Protein AF-A0A518V9W1-F1 (afdb_monomer_lite)

pLDDT: mean 77.76, std 17.93, range [34.44, 96.44]

Foldseek 3Di:
DVPDDLVVLVVVVVVVQVVCCVVPVDGDDPVVVVVSVCVSCVVQAPDPPPCQVPPDPDHDYDPVRVVVVVVVPDPPCNQPVQADVVRDGPDDDDDDDDDPVRVVVVVVVVVVVVVVVVVVVVCVVVVQDDCPPDADWGDDPPDPDTDGDDD

Radius of gyration: 35.45 Å; chains: 1; bounding box: 54×34×105 Å

Secondary structure (DSSP, 8-state):
-TT--HHHHHHHHHHHHHHHHHHHSSPPPHHHHHHHHHHHTHHHHH---TTHHHH-SS----HHHHHHHHTTS--HHHHHTTB-TTS-B-S--PPPPPPHHHHHHHHHHHHHHHHHHHHHHHHHHTT-----TT---PPPTT-SS------

Sequence (151 aa):
MIGLTRAERILDIRTRIDNHIADHGDRPSADCLAVWADVILREELTDMNPDKMTNTEYPFMSERQFQRRHSKEAGLVGFSDICGTDRRNHRKPTRRNRTGYELGFVDINAKLRNLDKQRQYNAFKRGTYRYDGGDLRYLDYGGKTYKNAAI

Organism: Brevibacillus laterosporus (NCBI:txid1465)

Structure (mmCIF, N/CA/C/O backbone):
data_AF-A0A518V9W1-F1
#
_entry.id   AF-A0A518V9W1-F1
#
loop_
_atom_site.group_PDB
_atom_site.id
_atom_site.type_symbol
_atom_site.label_atom_id
_atom_site.label_alt_id
_atom_site.label_comp_id
_atom_site.label_asym_id
_atom_site.label_entity_id
_atom_site.label_seq_id
_atom_site.pdbx_PDB_ins_code
_atom_site.Cartn_x
_atom_site.Cartn_y
_atom_site.Cartn_z
_atom_site.occupancy
_atom_site.B_iso_or_equiv
_atom_site.auth_seq_id
_atom_site.auth_comp_id
_atom_site.auth_asym_id
_atom_site.auth_atom_id
_atom_site.pdbx_PDB_model_num
ATOM 1 N N . MET A 1 1 ? -18.578 -4.098 7.460 1.00 62.88 1 MET A N 1
ATOM 2 C CA . MET A 1 1 ? -17.893 -2.843 7.857 1.00 62.88 1 MET A CA 1
ATOM 3 C C . MET A 1 1 ? -17.405 -1.986 6.687 1.00 62.88 1 MET A C 1
ATOM 5 O O . MET A 1 1 ? -17.016 -0.846 6.918 1.00 62.88 1 MET A O 1
ATOM 9 N N . ILE A 1 2 ? -17.419 -2.478 5.442 1.00 57.28 2 ILE A N 1
ATOM 10 C CA . ILE A 1 2 ? -17.101 -1.652 4.269 1.00 57.28 2 ILE A CA 1
ATOM 11 C C . ILE A 1 2 ? -18.287 -0.701 4.051 1.00 57.28 2 ILE A C 1
ATOM 13 O O . ILE A 1 2 ? -19.394 -1.173 3.823 1.00 57.28 2 ILE A O 1
ATOM 17 N N . GLY A 1 3 ? -18.068 0.607 4.213 1.00 76.31 3 GLY A N 1
ATOM 18 C CA . GLY A 1 3 ? -19.105 1.645 4.098 1.00 76.31 3 GLY A CA 1
ATOM 19 C C . GLY A 1 3 ? -19.513 2.330 5.409 1.00 76.31 3 GLY A C 1
ATOM 20 O O . GLY A 1 3 ? -20.181 3.352 5.351 1.00 76.31 3 GLY A O 1
ATOM 21 N N . LEU A 1 4 ? -19.079 1.827 6.571 1.00 86.19 4 LEU A N 1
ATOM 22 C CA . LEU A 1 4 ? -19.313 2.496 7.860 1.00 86.19 4 LEU A CA 1
ATOM 23 C C . LEU A 1 4 ? -18.366 3.683 8.041 1.00 86.19 4 LEU A C 1
ATOM 25 O O . LEU A 1 4 ? -17.187 3.607 7.667 1.00 86.19 4 LEU A O 1
ATOM 29 N N . THR A 1 5 ? -18.851 4.734 8.690 1.00 92.50 5 THR A N 1
ATOM 30 C CA . THR A 1 5 ? -18.040 5.866 9.149 1.00 92.50 5 THR A CA 1
ATOM 31 C C . THR A 1 5 ? -17.070 5.433 10.253 1.00 92.50 5 THR A C 1
ATOM 33 O O . THR A 1 5 ? -17.238 4.388 10.887 1.00 92.50 5 THR A O 1
ATOM 36 N N . ARG A 1 6 ? -16.030 6.234 10.514 1.00 91.81 6 ARG A N 1
ATOM 37 C CA . ARG A 1 6 ? -15.062 5.946 11.586 1.00 91.81 6 ARG A CA 1
ATOM 38 C C . ARG A 1 6 ? -15.742 5.767 12.948 1.00 91.81 6 ARG A C 1
ATOM 40 O O . ARG A 1 6 ? -15.410 4.833 13.670 1.00 91.81 6 ARG A O 1
ATOM 47 N N . ALA A 1 7 ? -16.702 6.632 13.275 1.00 94.25 7 ALA A N 1
ATOM 48 C CA . ALA A 1 7 ? -17.416 6.592 14.549 1.00 94.25 7 ALA A CA 1
ATOM 49 C C . ALA A 1 7 ? -18.207 5.286 14.728 1.00 94.25 7 ALA A C 1
ATOM 51 O O . ALA A 1 7 ? -18.119 4.651 15.776 1.00 94.25 7 ALA A O 1
ATOM 52 N N . GLU A 1 8 ? -18.909 4.838 13.686 1.00 94.56 8 GLU A N 1
ATOM 53 C CA . GLU A 1 8 ? -19.664 3.582 13.725 1.00 94.56 8 GLU A CA 1
ATOM 54 C C . GLU A 1 8 ? -18.747 2.363 13.858 1.00 94.56 8 GLU A C 1
ATOM 56 O O . GLU A 1 8 ? -19.068 1.429 14.587 1.00 94.56 8 GLU A O 1
ATOM 61 N N . ARG A 1 9 ? -17.575 2.372 13.204 1.00 94.75 9 ARG A N 1
ATOM 62 C CA . ARG A 1 9 ? -16.595 1.284 13.358 1.00 94.75 9 ARG A CA 1
ATOM 63 C C . ARG A 1 9 ? -16.022 1.223 14.771 1.00 94.75 9 ARG A C 1
ATOM 65 O O . ARG A 1 9 ? -15.865 0.127 15.295 1.00 94.75 9 ARG A O 1
ATOM 72 N N . ILE A 1 10 ? -15.740 2.373 15.388 1.00 95.75 10 ILE A N 1
ATOM 73 C CA . ILE A 1 10 ? -15.283 2.439 16.785 1.00 95.75 10 ILE A CA 1
ATOM 74 C C . ILE A 1 10 ? -16.349 1.864 17.723 1.00 95.75 10 ILE A C 1
ATOM 76 O O . ILE A 1 10 ? -16.012 1.093 18.619 1.00 95.75 10 ILE A O 1
ATOM 80 N N . LEU A 1 11 ? -17.623 2.204 17.504 1.00 96.12 11 LEU A N 1
ATOM 81 C CA . LEU A 1 11 ? -18.720 1.682 18.314 1.00 96.12 11 LEU A CA 1
ATOM 82 C C . LEU A 1 11 ? -18.871 0.162 18.157 1.00 96.12 11 LEU A C 1
ATOM 84 O O . LEU A 1 11 ? -18.904 -0.540 19.162 1.00 96.12 11 LEU A O 1
ATOM 88 N N . ASP A 1 12 ? -18.887 -0.350 16.922 1.00 95.06 12 ASP A N 1
ATOM 89 C CA . ASP A 1 12 ? -18.993 -1.794 16.656 1.00 95.06 12 ASP A CA 1
ATOM 90 C C . ASP A 1 12 ? -17.823 -2.576 17.276 1.00 95.06 12 ASP A C 1
ATOM 92 O O . ASP A 1 12 ? -18.023 -3.610 17.90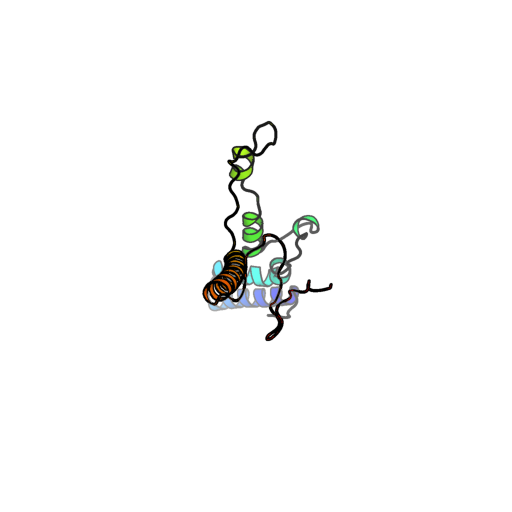9 1.00 95.06 12 ASP A O 1
ATOM 96 N N . ILE A 1 13 ? -16.593 -2.061 17.158 1.00 94.81 13 ILE A N 1
ATOM 97 C CA . ILE A 1 13 ? -15.406 -2.688 17.759 1.00 94.81 13 ILE A CA 1
ATOM 98 C C . ILE A 1 13 ? -15.487 -2.673 19.284 1.00 94.81 13 ILE A C 1
ATOM 100 O O . ILE A 1 13 ? -15.164 -3.679 19.913 1.00 94.81 13 ILE A O 1
ATOM 104 N N . ARG A 1 14 ? -15.947 -1.572 19.887 1.00 95.88 14 ARG A N 1
ATOM 105 C CA . ARG A 1 14 ? -16.161 -1.506 21.335 1.00 95.88 14 ARG A CA 1
ATOM 106 C C . ARG A 1 14 ? -17.151 -2.576 21.791 1.00 95.88 14 ARG A C 1
ATOM 108 O O . ARG A 1 14 ? -16.823 -3.343 22.687 1.00 95.88 14 ARG A O 1
ATOM 115 N N . THR A 1 15 ? -18.305 -2.683 21.132 1.00 95.75 15 THR A N 1
ATOM 116 C CA . THR A 1 15 ? -19.303 -3.717 21.442 1.00 95.75 15 THR A CA 1
ATOM 117 C C . THR A 1 15 ? -18.731 -5.126 21.281 1.00 95.75 15 THR A C 1
ATOM 119 O O . THR A 1 15 ? -18.993 -5.990 22.111 1.00 95.75 15 THR A O 1
ATOM 122 N N . ARG A 1 16 ? -17.898 -5.372 20.262 1.00 94.50 16 ARG A N 1
ATOM 123 C CA . ARG A 1 16 ? -17.210 -6.665 20.096 1.00 94.50 16 ARG A CA 1
ATOM 124 C C . ARG A 1 16 ? -16.235 -6.975 21.227 1.00 94.50 16 ARG A C 1
ATOM 126 O O . ARG A 1 16 ? -16.181 -8.124 21.654 1.00 94.50 16 ARG A O 1
ATOM 133 N N . ILE A 1 17 ? -15.471 -5.987 21.693 1.00 95.56 17 ILE A N 1
ATOM 134 C CA . ILE A 1 17 ? -14.559 -6.152 22.834 1.00 95.56 17 ILE A CA 1
ATOM 135 C C . ILE A 1 17 ? -15.359 -6.482 24.094 1.00 95.56 17 ILE A C 1
ATOM 137 O O . ILE A 1 17 ? -15.029 -7.448 24.777 1.00 95.56 17 ILE A O 1
ATOM 141 N N . ASP A 1 18 ? -16.415 -5.715 24.368 1.00 96.19 18 ASP A N 1
ATOM 142 C CA . ASP A 1 18 ? -17.256 -5.901 25.552 1.00 96.19 18 ASP A CA 1
ATOM 143 C C . ASP A 1 18 ? -17.909 -7.296 25.551 1.00 96.19 18 ASP A C 1
ATOM 145 O O . ASP A 1 18 ? -17.855 -8.000 26.559 1.00 96.19 18 ASP A O 1
ATOM 149 N N . ASN A 1 19 ? -18.429 -7.747 24.404 1.00 95.69 19 ASN A N 1
ATOM 150 C CA . ASN A 1 19 ? -18.989 -9.094 24.253 1.00 95.69 19 ASN A CA 1
ATOM 151 C C . ASN A 1 19 ? -17.929 -10.187 24.448 1.00 95.69 19 ASN A C 1
ATOM 153 O O . ASN A 1 19 ? -18.177 -11.161 25.147 1.00 95.69 19 ASN A O 1
ATOM 157 N N . HIS A 1 20 ? -16.729 -10.020 23.886 1.00 95.06 20 HIS A N 1
ATOM 158 C CA . HIS A 1 20 ? -15.654 -10.999 24.058 1.00 95.06 20 HIS A CA 1
ATOM 159 C C . HIS A 1 20 ? -15.240 -11.146 25.528 1.00 95.06 20 HIS A C 1
ATOM 161 O O . HIS A 1 20 ? -15.027 -12.260 25.999 1.00 95.06 20 HIS A O 1
ATOM 167 N N . ILE A 1 21 ? -15.158 -10.030 26.258 1.00 96.44 21 ILE A N 1
ATOM 168 C CA . ILE A 1 21 ? -14.860 -10.038 27.694 1.00 96.44 21 ILE A CA 1
ATOM 169 C C . ILE A 1 21 ? -16.002 -10.701 28.472 1.00 96.44 21 ILE A C 1
ATOM 171 O O . ILE A 1 21 ? -15.736 -11.457 29.401 1.00 96.44 21 ILE A O 1
ATOM 175 N N . ALA A 1 22 ? -17.260 -10.454 28.098 1.00 96.31 22 ALA A N 1
ATOM 176 C CA . ALA A 1 22 ? -18.407 -11.100 28.734 1.00 96.31 22 ALA A CA 1
ATOM 177 C C . ALA A 1 22 ? -18.418 -12.626 28.517 1.00 96.31 22 ALA A C 1
ATOM 179 O O . ALA A 1 22 ? -18.725 -13.367 29.450 1.00 96.31 22 ALA A O 1
ATOM 180 N N . ASP A 1 23 ? -18.045 -13.087 27.321 1.00 95.69 23 ASP A N 1
ATOM 181 C CA . ASP A 1 23 ? -18.078 -14.505 26.946 1.00 95.69 23 ASP A CA 1
ATOM 182 C C . ASP A 1 23 ? -16.874 -15.298 27.483 1.00 95.69 23 ASP A C 1
ATOM 184 O O . ASP A 1 23 ? -17.014 -16.461 27.866 1.00 95.69 23 ASP A O 1
ATOM 188 N N . HIS A 1 24 ? -15.684 -14.691 27.505 1.00 93.75 24 HIS A N 1
ATOM 189 C CA . HIS A 1 24 ? -14.433 -15.385 27.834 1.00 93.75 24 HIS A CA 1
ATOM 190 C C . HIS A 1 24 ? -13.799 -14.955 29.162 1.00 93.75 24 HIS A C 1
ATOM 192 O O . HIS A 1 24 ? -12.905 -15.642 29.646 1.00 93.75 24 HIS A O 1
ATOM 198 N N . GLY A 1 25 ? -14.229 -13.839 29.758 1.00 94.00 25 GLY A N 1
ATOM 199 C CA . GLY A 1 25 ? -13.669 -13.289 31.000 1.00 94.00 25 GLY A CA 1
ATOM 200 C C . GLY A 1 25 ? -12.323 -12.570 30.842 1.00 94.00 25 GLY A C 1
ATOM 201 O O . GLY A 1 25 ? -11.907 -11.855 31.751 1.00 94.00 25 GLY A O 1
ATOM 202 N N . ASP A 1 26 ? -11.681 -12.702 29.680 1.00 93.38 26 ASP A N 1
ATOM 203 C CA . ASP A 1 26 ? -10.366 -12.146 29.371 1.00 93.38 26 ASP A CA 1
ATOM 204 C C . ASP A 1 26 ? -10.413 -11.150 28.205 1.00 93.38 26 ASP A C 1
ATOM 206 O O . ASP A 1 26 ? -11.387 -11.040 27.454 1.00 93.38 26 ASP A O 1
ATOM 210 N N . ARG A 1 27 ? -9.324 -10.389 28.042 1.00 91.31 27 ARG A N 1
ATOM 211 C CA . ARG A 1 27 ? -9.170 -9.482 26.900 1.00 91.31 27 ARG A CA 1
ATOM 212 C C . ARG A 1 27 ? -8.903 -10.256 25.602 1.00 91.31 27 ARG A C 1
ATOM 214 O O . ARG A 1 27 ? -8.157 -11.234 25.626 1.00 91.31 27 ARG A O 1
ATOM 221 N N . PRO A 1 28 ? -9.407 -9.752 24.458 1.00 94.06 28 PRO A N 1
ATOM 222 C CA . PRO A 1 28 ? -9.060 -10.280 23.144 1.00 94.06 28 PRO A CA 1
ATOM 223 C C . PRO A 1 28 ? -7.547 -10.326 22.924 1.00 94.06 28 PRO A C 1
ATOM 225 O O . PRO A 1 28 ? -6.809 -9.457 23.397 1.00 94.06 28 PRO A O 1
ATOM 228 N N . SER A 1 29 ? -7.098 -11.319 22.156 1.00 94.75 29 SER A N 1
ATOM 229 C CA . SER A 1 29 ? -5.691 -11.454 21.768 1.00 94.75 29 SER A CA 1
ATOM 230 C C . SER A 1 29 ? -5.152 -10.194 21.078 1.00 94.75 29 SER A C 1
ATOM 232 O O . SER A 1 29 ? -5.882 -9.474 20.388 1.00 94.75 29 SER A O 1
ATOM 234 N N . ALA A 1 30 ? -3.847 -9.951 21.231 1.00 94.94 30 ALA A N 1
ATOM 235 C CA . ALA A 1 30 ? -3.177 -8.801 20.625 1.00 94.94 30 ALA A CA 1
ATOM 236 C C . ALA A 1 30 ? -3.352 -8.760 19.096 1.00 94.94 30 ALA A C 1
ATOM 238 O O . ALA A 1 30 ? -3.595 -7.690 18.541 1.00 94.94 30 ALA A O 1
ATOM 239 N N . ASP A 1 31 ? -3.325 -9.919 18.433 1.00 94.50 31 ASP A N 1
ATOM 240 C CA . ASP A 1 31 ? -3.519 -10.026 16.983 1.00 94.50 31 ASP A CA 1
ATOM 241 C C . ASP A 1 31 ? -4.923 -9.568 16.557 1.00 94.50 31 ASP A C 1
ATOM 243 O O . ASP A 1 31 ? -5.076 -8.846 15.571 1.00 94.50 31 ASP A O 1
ATOM 247 N N . CYS A 1 32 ? -5.962 -9.918 17.327 1.00 93.38 32 CYS A N 1
ATOM 248 C CA . CYS A 1 32 ? -7.323 -9.439 17.065 1.00 93.38 32 CYS A CA 1
ATOM 249 C C . CYS A 1 32 ? -7.433 -7.921 17.242 1.00 93.38 32 CYS A C 1
ATOM 251 O O . CYS A 1 32 ? -8.050 -7.244 16.417 1.00 93.38 32 CYS A O 1
ATOM 253 N N . LEU A 1 33 ? -6.809 -7.378 18.292 1.00 94.56 33 LEU A N 1
ATOM 254 C CA . LEU A 1 33 ? -6.797 -5.937 18.544 1.00 94.56 33 LEU A CA 1
ATOM 255 C C . LEU A 1 33 ? -6.067 -5.173 17.435 1.00 94.56 33 LEU A C 1
ATOM 257 O O . LEU A 1 33 ? -6.539 -4.111 17.032 1.00 94.56 33 LEU A O 1
ATOM 261 N N . ALA A 1 34 ? -4.971 -5.721 16.905 1.00 93.44 34 ALA A N 1
ATOM 262 C CA . ALA A 1 34 ? -4.249 -5.137 15.778 1.00 93.44 34 ALA A CA 1
ATOM 263 C C . ALA A 1 34 ? -5.138 -5.045 14.526 1.00 93.44 34 ALA A C 1
ATOM 265 O O . ALA A 1 34 ? -5.265 -3.976 13.931 1.00 93.44 34 ALA A O 1
ATOM 266 N N . VAL A 1 35 ? -5.854 -6.124 14.186 1.00 93.25 35 VAL A N 1
ATOM 267 C CA . VAL A 1 35 ? -6.792 -6.134 13.049 1.00 93.25 35 VAL A CA 1
ATOM 268 C C . VAL A 1 35 ? -7.918 -5.109 13.232 1.00 93.25 35 VAL A C 1
ATOM 270 O O . VAL A 1 35 ? -8.320 -4.438 12.280 1.00 93.25 35 VAL A O 1
ATOM 273 N N . TRP A 1 36 ? -8.447 -4.956 14.447 1.00 94.50 36 TRP A N 1
ATOM 274 C CA . TRP A 1 36 ? -9.483 -3.957 14.723 1.00 94.50 36 TRP A CA 1
ATOM 275 C C . TRP A 1 36 ? -8.945 -2.524 14.702 1.00 94.50 36 TRP A C 1
ATOM 277 O O . TRP A 1 36 ? -9.642 -1.628 14.224 1.00 94.50 36 TRP A O 1
ATOM 287 N N . ALA A 1 37 ? -7.707 -2.297 15.139 1.00 93.50 37 ALA A N 1
ATOM 288 C CA . ALA A 1 37 ? -7.050 -1.001 15.008 1.00 93.50 37 ALA A CA 1
ATOM 289 C C . ALA A 1 37 ? -6.907 -0.593 13.531 1.00 93.50 37 ALA A C 1
ATOM 291 O O . ALA A 1 37 ? -7.270 0.530 13.171 1.00 93.50 37 ALA A O 1
ATOM 292 N N . ASP A 1 38 ? -6.504 -1.521 12.659 1.00 92.81 38 ASP A N 1
ATOM 293 C CA . ASP A 1 38 ? -6.427 -1.283 11.211 1.00 92.81 38 ASP A CA 1
ATOM 294 C C . ASP A 1 38 ? -7.796 -0.939 10.607 1.00 92.81 38 ASP A C 1
ATOM 296 O O . ASP A 1 38 ? -7.913 -0.078 9.732 1.00 92.81 38 ASP A O 1
ATOM 300 N N . VAL A 1 39 ? -8.866 -1.571 11.100 1.00 93.25 39 VAL A N 1
ATOM 301 C CA . VAL A 1 39 ? -10.241 -1.263 10.680 1.00 93.25 39 VAL A CA 1
ATOM 302 C C . VAL A 1 39 ? -10.650 0.149 11.107 1.00 93.25 39 VAL A C 1
ATOM 304 O O . VAL A 1 39 ? -11.345 0.837 10.351 1.00 93.25 39 VAL A O 1
ATOM 307 N N . ILE A 1 40 ? -10.233 0.616 12.288 1.00 93.75 40 ILE A N 1
ATOM 308 C CA . ILE A 1 40 ? -10.481 1.998 12.724 1.00 93.75 40 ILE A CA 1
ATOM 309 C C . ILE A 1 40 ? -9.746 2.973 11.801 1.00 93.75 40 ILE A C 1
ATOM 311 O O . ILE A 1 40 ? -10.378 3.916 11.325 1.00 93.75 40 ILE A O 1
ATOM 315 N N . LEU A 1 41 ? -8.475 2.699 11.495 1.00 91.75 41 LEU A N 1
ATOM 316 C CA . LEU A 1 41 ? -7.568 3.549 10.708 1.00 91.75 41 LEU A CA 1
ATOM 317 C C . LEU A 1 41 ? -7.646 3.326 9.190 1.00 91.75 41 LEU A C 1
ATOM 319 O O . LEU A 1 41 ? -6.715 3.634 8.443 1.00 91.75 41 LEU A O 1
ATOM 323 N N . ARG A 1 42 ? -8.742 2.740 8.707 1.00 92.00 42 ARG A N 1
ATOM 324 C CA . ARG A 1 42 ? -8.867 2.322 7.310 1.00 92.00 42 ARG A CA 1
ATOM 325 C C . ARG A 1 42 ? -8.662 3.479 6.333 1.00 92.00 42 ARG A C 1
ATOM 327 O O . ARG A 1 42 ? -8.001 3.277 5.316 1.00 92.00 42 ARG A O 1
ATOM 334 N N . GLU A 1 43 ? -9.241 4.653 6.584 1.00 89.88 43 GLU A N 1
ATOM 335 C CA . GLU A 1 43 ? -9.108 5.804 5.682 1.00 89.88 43 GLU A CA 1
ATOM 336 C C . GLU A 1 43 ? -7.648 6.232 5.554 1.00 89.88 43 GLU A C 1
ATOM 338 O O . GLU A 1 43 ? -7.156 6.446 4.450 1.00 89.88 43 GLU A O 1
ATOM 343 N N . GLU A 1 44 ? -6.928 6.276 6.670 1.00 90.94 44 GLU A N 1
ATOM 344 C CA . GLU A 1 44 ? -5.530 6.662 6.687 1.00 90.94 44 GLU A CA 1
ATOM 345 C C . GLU A 1 44 ? -4.658 5.596 6.023 1.00 90.94 44 GLU A C 1
ATOM 347 O O . GLU A 1 44 ? -3.833 5.923 5.176 1.00 90.94 44 GLU A O 1
ATOM 352 N N . LEU A 1 45 ? -4.837 4.317 6.348 1.00 91.75 45 LEU A N 1
ATOM 353 C CA . LEU A 1 45 ? -4.002 3.241 5.801 1.00 91.75 45 LEU A CA 1
ATOM 354 C C . LEU A 1 45 ? -4.220 3.010 4.296 1.00 91.75 45 LEU A C 1
ATOM 356 O O . LEU A 1 45 ? -3.331 2.478 3.623 1.00 91.75 45 LEU A O 1
ATOM 360 N N . THR A 1 46 ? -5.382 3.409 3.767 1.00 89.94 46 THR A N 1
ATOM 361 C CA . THR A 1 46 ? -5.726 3.277 2.341 1.00 89.94 46 THR A CA 1
ATOM 362 C C . THR A 1 46 ? -5.490 4.541 1.517 1.00 89.94 46 THR A C 1
ATOM 364 O O . THR A 1 46 ? -5.466 4.444 0.290 1.00 89.94 46 THR A O 1
ATOM 367 N N . ASP A 1 47 ? -5.260 5.697 2.144 1.00 90.56 47 ASP A N 1
ATOM 368 C CA . ASP A 1 47 ? -4.894 6.926 1.437 1.00 90.56 47 ASP A CA 1
ATOM 369 C C . ASP A 1 47 ? -3.541 6.770 0.726 1.00 90.56 47 ASP A C 1
ATOM 371 O O . ASP A 1 47 ? -2.498 6.612 1.362 1.00 90.56 47 ASP A O 1
ATOM 375 N N . MET A 1 48 ? -3.570 6.819 -0.608 1.00 87.94 48 MET A N 1
ATOM 376 C CA . MET A 1 48 ? -2.414 6.636 -1.490 1.00 87.94 48 MET A CA 1
ATOM 377 C C . MET A 1 48 ? -1.793 7.956 -1.962 1.00 87.94 48 MET A C 1
ATOM 379 O O . MET A 1 48 ? -0.955 7.927 -2.870 1.00 87.94 48 MET A O 1
ATOM 383 N N . ASN A 1 49 ? -2.189 9.098 -1.393 1.00 88.81 49 ASN A N 1
ATOM 384 C CA . ASN A 1 49 ? -1.626 10.388 -1.763 1.00 88.81 49 ASN A CA 1
ATOM 385 C C . ASN A 1 49 ? -0.090 10.390 -1.575 1.00 88.81 49 ASN A C 1
ATOM 387 O O . ASN A 1 49 ? 0.389 10.146 -0.462 1.00 88.81 49 ASN A O 1
ATOM 391 N N . PRO A 1 50 ? 0.706 10.651 -2.634 1.00 84.19 50 PRO A N 1
ATOM 392 C CA . PRO A 1 50 ? 2.167 10.659 -2.534 1.00 84.19 50 PRO A CA 1
ATOM 393 C C . PRO A 1 50 ? 2.693 11.696 -1.533 1.00 84.19 50 PRO A C 1
ATOM 395 O O . PRO A 1 50 ? 3.691 11.433 -0.858 1.00 84.19 50 PRO A O 1
ATOM 398 N N . ASP A 1 51 ? 1.992 12.823 -1.389 1.00 87.88 51 ASP A N 1
ATOM 399 C CA . ASP A 1 51 ? 2.423 13.964 -0.575 1.00 87.88 51 ASP A CA 1
ATOM 400 C C . ASP A 1 51 ? 1.833 13.942 0.840 1.00 87.88 51 ASP A C 1
ATOM 402 O O . ASP A 1 51 ? 1.992 14.889 1.612 1.00 87.88 51 ASP A O 1
ATOM 406 N N . LYS A 1 52 ? 1.180 12.838 1.225 1.00 90.38 52 LYS A N 1
ATOM 407 C CA . LYS A 1 52 ? 0.583 12.651 2.553 1.00 90.38 52 LYS A CA 1
ATOM 408 C C . LYS A 1 52 ? 1.548 13.003 3.686 1.00 90.38 52 LYS A C 1
ATOM 410 O O . LYS A 1 52 ? 1.171 13.672 4.640 1.00 90.38 52 LYS A O 1
ATOM 415 N N . MET A 1 53 ? 2.805 12.593 3.552 1.00 89.19 53 MET A N 1
ATOM 416 C CA . MET A 1 53 ? 3.8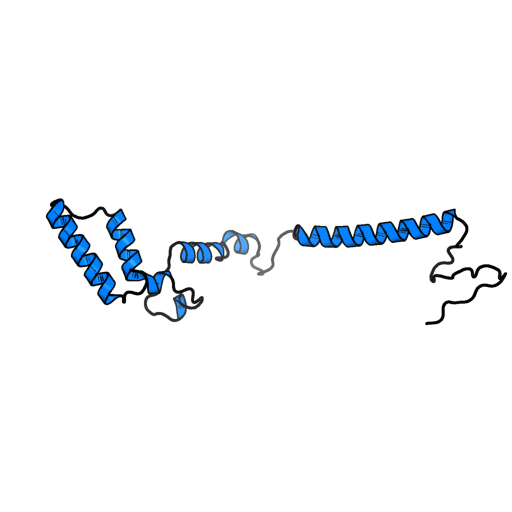42 12.789 4.571 1.00 89.19 53 MET A CA 1
ATOM 417 C C . MET A 1 53 ? 4.278 14.241 4.758 1.00 89.19 53 MET A C 1
ATOM 419 O O . MET A 1 53 ? 4.915 14.544 5.758 1.00 89.19 53 MET A O 1
ATOM 423 N N . THR A 1 54 ? 3.985 15.110 3.794 1.00 90.38 54 THR A N 1
ATOM 424 C CA . THR A 1 54 ? 4.330 16.534 3.845 1.00 90.38 54 THR A CA 1
ATOM 425 C C . THR A 1 54 ? 3.104 17.381 4.176 1.00 90.38 54 THR A C 1
ATOM 427 O O . THR A 1 54 ? 3.224 18.377 4.878 1.00 90.38 54 THR A O 1
ATOM 430 N N . ASN A 1 55 ? 1.924 16.970 3.704 1.00 90.19 55 ASN A N 1
ATOM 431 C CA . ASN A 1 55 ? 0.696 17.758 3.810 1.00 90.19 55 ASN A CA 1
ATOM 432 C C . ASN A 1 55 ? -0.120 17.494 5.086 1.00 90.19 55 ASN A C 1
ATOM 434 O O . ASN A 1 55 ? -0.990 18.296 5.411 1.00 90.19 55 ASN A O 1
ATOM 438 N N . THR A 1 56 ? 0.101 16.375 5.785 1.00 89.94 56 THR A N 1
ATOM 439 C CA . THR A 1 56 ? -0.656 16.029 7.002 1.00 89.94 56 THR A CA 1
ATOM 440 C C . THR A 1 56 ? 0.203 16.185 8.252 1.00 89.94 56 THR A C 1
ATOM 442 O O . THR A 1 56 ? 1.370 15.809 8.248 1.00 89.94 56 THR A O 1
ATOM 445 N N . GLU A 1 57 ? -0.378 16.735 9.324 1.00 91.06 57 GLU A N 1
ATOM 446 C CA . GLU A 1 57 ? 0.322 16.969 10.598 1.00 91.06 57 GLU A CA 1
ATOM 447 C C . GLU A 1 57 ? 0.757 15.650 11.260 1.00 91.06 57 GLU A C 1
ATOM 449 O O . GLU A 1 57 ? 1.887 15.529 11.728 1.00 91.06 57 GLU A O 1
ATOM 454 N N . TYR A 1 58 ? -0.113 14.632 11.219 1.00 88.81 58 TYR A N 1
ATOM 455 C CA . TYR A 1 58 ? 0.147 13.292 11.756 1.00 88.81 58 TYR A CA 1
ATOM 456 C C . TYR A 1 58 ? -0.082 12.226 10.679 1.00 88.81 58 TYR A C 1
ATOM 458 O O . TYR A 1 58 ? -1.163 11.632 10.601 1.00 88.81 58 TYR A O 1
ATOM 466 N N . PRO A 1 59 ? 0.907 11.985 9.804 1.00 90.06 59 PRO A N 1
ATOM 467 C CA . PRO A 1 59 ? 0.766 10.998 8.753 1.00 90.06 59 PRO A CA 1
ATOM 468 C C . PRO A 1 59 ? 0.909 9.575 9.303 1.00 90.06 59 PRO A C 1
ATOM 470 O O . PRO A 1 59 ? 1.870 9.248 9.996 1.00 90.06 59 PRO A O 1
ATOM 473 N N . PHE A 1 60 ? -0.002 8.692 8.899 1.00 89.94 60 PHE A N 1
ATOM 474 C CA . PHE A 1 60 ? 0.117 7.246 9.112 1.00 89.94 60 PHE A CA 1
ATOM 475 C C . PHE A 1 60 ? 0.513 6.547 7.811 1.00 89.94 60 PHE A C 1
ATOM 477 O O . PHE A 1 60 ? 0.107 6.970 6.730 1.00 89.94 60 PHE A O 1
ATOM 484 N N . MET A 1 61 ? 1.266 5.456 7.886 1.00 89.75 61 MET A N 1
ATOM 485 C CA . MET A 1 61 ? 1.556 4.611 6.727 1.00 89.75 61 MET A CA 1
ATOM 486 C C . MET A 1 61 ? 1.093 3.189 6.989 1.00 89.75 61 MET A C 1
ATOM 488 O O . MET A 1 61 ? 1.261 2.679 8.092 1.00 89.75 61 MET A O 1
ATOM 492 N N . SER A 1 62 ? 0.576 2.530 5.954 1.00 90.50 62 SER A N 1
ATOM 493 C CA . SER A 1 62 ? 0.492 1.071 5.976 1.00 90.50 62 SER A CA 1
ATOM 494 C C . SER A 1 62 ? 1.864 0.444 5.740 1.00 90.50 62 SER A C 1
ATOM 496 O O . SER A 1 62 ? 2.731 1.032 5.089 1.00 90.50 62 SER A O 1
ATOM 498 N N . GLU A 1 63 ? 2.033 -0.796 6.193 1.00 90.38 63 GLU A N 1
ATOM 499 C CA . GLU A 1 63 ? 3.264 -1.575 6.009 1.00 90.38 63 GLU A CA 1
ATOM 500 C C . GLU A 1 63 ? 3.714 -1.602 4.537 1.00 90.38 63 GLU A C 1
ATOM 502 O O . GLU A 1 63 ? 4.866 -1.345 4.193 1.00 90.38 63 GLU A O 1
A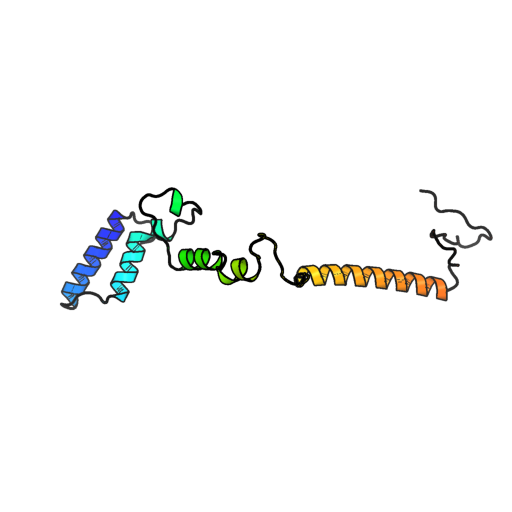TOM 507 N N . ARG A 1 64 ? 2.764 -1.788 3.613 1.00 89.62 64 ARG A N 1
ATOM 508 C CA . ARG A 1 64 ? 3.036 -1.762 2.169 1.00 89.62 64 ARG A CA 1
ATOM 509 C C . ARG A 1 64 ? 3.527 -0.396 1.680 1.00 89.62 64 ARG A C 1
ATOM 511 O O . ARG A 1 64 ? 4.358 -0.335 0.771 1.00 89.62 64 ARG A O 1
ATOM 518 N N . GLN A 1 65 ? 2.980 0.700 2.204 1.00 90.56 65 GLN A N 1
ATOM 519 C CA . GLN A 1 65 ? 3.408 2.056 1.843 1.00 90.56 65 GLN A CA 1
ATOM 520 C C . GLN A 1 65 ? 4.817 2.333 2.360 1.00 90.56 65 GLN A C 1
ATOM 522 O O . GLN A 1 65 ? 5.647 2.847 1.606 1.00 90.56 65 GLN A O 1
ATOM 527 N N . PHE A 1 66 ? 5.093 1.915 3.594 1.00 90.94 66 PHE A N 1
ATOM 528 C CA . PHE A 1 66 ? 6.411 2.003 4.201 1.00 90.94 66 PHE A CA 1
ATOM 529 C C . PHE A 1 66 ? 7.455 1.241 3.376 1.00 90.94 66 PHE A C 1
ATOM 531 O O . PHE A 1 66 ? 8.422 1.839 2.906 1.00 90.94 66 PHE A O 1
ATOM 538 N N . GLN A 1 67 ? 7.202 -0.032 3.055 1.00 89.75 67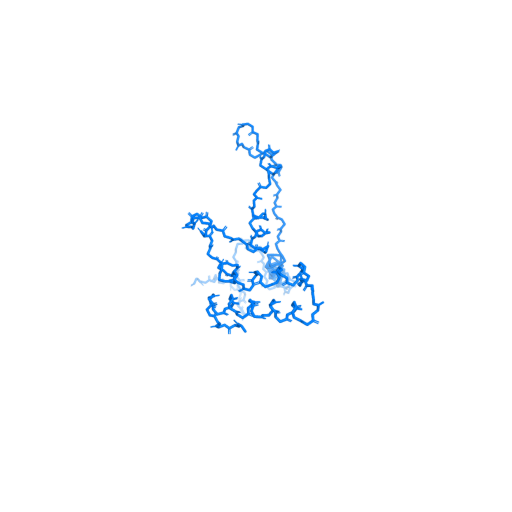 GLN A N 1
ATOM 539 C CA . GLN A 1 67 ? 8.097 -0.846 2.222 1.00 89.75 67 GLN A CA 1
ATOM 540 C C . GLN A 1 67 ? 8.353 -0.231 0.841 1.00 89.75 67 GLN A C 1
ATOM 542 O O . GLN A 1 67 ? 9.481 -0.241 0.344 1.00 89.75 67 GLN A O 1
ATOM 547 N N . ARG A 1 68 ? 7.320 0.337 0.203 1.00 87.25 68 ARG A N 1
ATOM 548 C CA . ARG A 1 68 ? 7.458 1.021 -1.093 1.00 87.25 68 ARG A CA 1
ATOM 549 C C . ARG A 1 68 ? 8.332 2.262 -1.009 1.00 87.25 68 ARG A C 1
ATOM 551 O O . ARG A 1 68 ? 9.079 2.521 -1.950 1.00 87.25 68 ARG A O 1
ATOM 558 N N . ARG A 1 69 ? 8.211 3.043 0.066 1.00 87.00 69 ARG A N 1
ATOM 559 C CA . ARG A 1 69 ? 9.075 4.201 0.303 1.00 87.00 69 ARG A CA 1
ATOM 560 C C . ARG A 1 69 ? 10.503 3.741 0.565 1.00 87.00 69 ARG A C 1
ATOM 562 O O . ARG A 1 69 ? 11.393 4.208 -0.131 1.00 87.00 69 ARG A O 1
ATOM 569 N N . HIS A 1 70 ? 10.692 2.775 1.455 1.00 85.56 70 HIS A N 1
ATOM 570 C CA . HIS A 1 70 ? 12.012 2.250 1.784 1.00 85.56 70 HIS A CA 1
ATOM 571 C C . HIS A 1 70 ? 12.730 1.677 0.551 1.00 85.56 70 HIS A C 1
ATOM 573 O O . HIS A 1 70 ? 13.895 1.959 0.309 1.00 85.56 70 HIS A O 1
ATOM 579 N N . SER A 1 71 ? 12.002 0.985 -0.330 1.00 84.31 71 SER A N 1
ATOM 580 C CA . SER A 1 71 ? 12.545 0.491 -1.607 1.00 84.31 71 SER A CA 1
ATOM 581 C C . SER A 1 71 ? 12.961 1.604 -2.583 1.00 84.31 71 SER A C 1
ATOM 583 O O . SER A 1 71 ? 13.729 1.354 -3.509 1.00 84.31 71 SER A O 1
ATOM 585 N N . LYS A 1 72 ? 12.408 2.815 -2.435 1.00 81.31 72 LYS A N 1
ATOM 586 C CA . LYS A 1 72 ? 12.748 3.998 -3.241 1.00 81.31 72 LYS A CA 1
ATOM 587 C C . LYS A 1 72 ? 13.830 4.862 -2.599 1.00 81.31 72 LYS A C 1
ATOM 589 O O . LYS A 1 72 ? 14.354 5.745 -3.277 1.00 81.31 72 LYS A O 1
ATOM 594 N N . GLU A 1 73 ? 14.141 4.654 -1.324 1.00 81.19 73 GLU A N 1
ATOM 595 C CA . GLU A 1 73 ? 15.249 5.341 -0.677 1.00 81.19 73 GLU A CA 1
ATOM 596 C C . GLU A 1 73 ? 16.541 4.895 -1.363 1.00 81.19 73 GLU A C 1
ATOM 598 O O . GLU A 1 73 ? 16.842 3.706 -1.477 1.00 81.19 73 GLU A O 1
ATOM 603 N N . ALA A 1 74 ? 17.293 5.859 -1.896 1.00 67.12 74 ALA A N 1
ATOM 604 C CA . ALA A 1 74 ? 18.614 5.574 -2.422 1.00 67.12 74 ALA A CA 1
ATOM 605 C C . ALA A 1 74 ? 19.478 5.123 -1.241 1.00 67.12 74 ALA A C 1
ATOM 607 O O . ALA A 1 74 ? 19.802 5.928 -0.369 1.00 67.12 74 ALA A O 1
ATOM 608 N N . GLY A 1 75 ? 19.816 3.833 -1.189 1.00 63.66 75 GLY A N 1
ATOM 609 C CA . GLY A 1 75 ? 20.708 3.318 -0.157 1.00 63.66 75 GLY A CA 1
ATOM 610 C C . GLY A 1 75 ? 22.006 4.124 -0.152 1.00 63.66 75 GLY A C 1
ATOM 611 O O . GLY A 1 75 ? 22.596 4.328 -1.216 1.00 63.66 75 GLY A O 1
ATOM 612 N N . LEU A 1 76 ? 22.442 4.583 1.028 1.00 56.78 76 LEU A N 1
ATOM 613 C CA . LEU A 1 76 ? 23.648 5.410 1.183 1.00 56.78 76 LEU A CA 1
ATOM 614 C C . LEU A 1 76 ? 24.858 4.811 0.448 1.00 56.78 76 LEU A C 1
ATOM 616 O O . LEU A 1 76 ? 25.563 5.529 -0.256 1.00 56.78 76 LEU A O 1
ATOM 620 N N . VAL A 1 77 ? 24.997 3.486 0.527 1.00 57.00 77 VAL A N 1
ATOM 621 C CA . VAL A 1 77 ? 26.047 2.671 -0.107 1.00 57.00 77 VAL A CA 1
ATOM 622 C C . VAL A 1 77 ? 26.143 2.917 -1.619 1.00 57.00 77 VAL A C 1
ATOM 624 O O . VAL A 1 77 ? 27.220 2.936 -2.197 1.00 57.00 77 VAL A O 1
ATOM 627 N N . GLY A 1 78 ? 25.020 3.163 -2.299 1.00 58.94 78 GLY A N 1
ATOM 628 C CA . GLY A 1 78 ? 25.016 3.354 -3.748 1.00 58.94 78 GLY A CA 1
ATOM 629 C C . GLY A 1 78 ? 25.517 4.725 -4.200 1.00 58.94 78 GLY A C 1
ATOM 630 O O . GLY A 1 78 ? 26.005 4.846 -5.317 1.00 58.94 78 GLY A O 1
ATOM 631 N N . PHE A 1 79 ? 25.389 5.769 -3.380 1.00 60.94 79 PHE A N 1
ATOM 632 C CA . PHE A 1 79 ? 25.803 7.118 -3.773 1.00 60.94 79 PHE A CA 1
ATOM 633 C C . PHE A 1 79 ? 27.183 7.477 -3.218 1.00 60.94 79 PHE A C 1
ATOM 635 O O . PHE A 1 79 ? 27.990 8.015 -3.970 1.00 60.94 79 PHE A O 1
ATOM 642 N N . SER A 1 80 ? 27.488 7.143 -1.957 1.00 63.25 80 SER A N 1
ATOM 643 C CA . SER A 1 80 ? 28.795 7.445 -1.348 1.00 63.25 80 SER A CA 1
ATOM 644 C C . SER A 1 80 ? 29.943 6.655 -1.965 1.00 63.25 80 SER A C 1
ATOM 646 O O . SER A 1 80 ? 31.030 7.194 -2.131 1.00 63.25 80 SER A O 1
ATOM 648 N N . ASP A 1 81 ? 29.704 5.395 -2.331 1.00 66.00 81 ASP A N 1
ATOM 649 C CA . ASP A 1 81 ? 30.777 4.507 -2.799 1.00 66.00 81 ASP A CA 1
ATOM 650 C C . ASP A 1 81 ? 31.065 4.708 -4.292 1.00 66.00 81 ASP A C 1
ATOM 652 O O . ASP A 1 81 ? 32.114 4.325 -4.806 1.00 66.00 81 ASP A O 1
ATOM 656 N N . ILE A 1 82 ? 30.108 5.305 -5.005 1.00 68.19 82 ILE A N 1
ATOM 657 C CA . ILE A 1 82 ? 30.162 5.526 -6.449 1.00 68.19 82 ILE A CA 1
ATOM 658 C C . ILE A 1 82 ? 30.584 6.960 -6.774 1.00 68.19 82 ILE A C 1
ATOM 660 O O . ILE A 1 82 ? 31.262 7.188 -7.782 1.00 68.19 82 ILE A O 1
ATOM 664 N N . CYS A 1 83 ? 30.168 7.927 -5.955 1.00 73.75 83 CYS A N 1
ATOM 665 C CA . CYS A 1 83 ? 30.474 9.332 -6.156 1.00 73.75 83 CYS A CA 1
ATOM 666 C C . CYS A 1 83 ? 31.682 9.736 -5.310 1.00 73.75 83 CYS A C 1
ATOM 668 O O . CYS A 1 83 ? 31.627 9.696 -4.085 1.00 73.75 83 CYS A O 1
ATOM 670 N N . GLY A 1 84 ? 32.763 10.167 -5.962 1.00 73.81 84 GLY A N 1
ATOM 671 C CA . GLY A 1 84 ? 33.921 10.719 -5.261 1.00 73.81 84 GLY A CA 1
ATOM 672 C C . GLY A 1 84 ? 33.599 12.062 -4.599 1.00 73.81 84 GLY A C 1
ATOM 673 O O . GLY A 1 84 ? 32.537 12.653 -4.816 1.00 73.81 84 GLY A O 1
ATOM 674 N N . THR A 1 85 ? 34.546 12.606 -3.833 1.00 80.00 85 THR A N 1
ATOM 675 C CA . THR A 1 85 ? 34.438 13.945 -3.216 1.00 80.00 85 THR A CA 1
ATOM 676 C C . THR A 1 85 ? 34.190 15.056 -4.250 1.00 80.00 85 THR A C 1
ATOM 678 O O . THR A 1 85 ? 33.649 16.111 -3.929 1.00 80.00 85 THR A O 1
ATOM 681 N N . ASP A 1 86 ? 34.532 14.799 -5.515 1.00 85.31 86 ASP A N 1
ATOM 682 C CA . ASP A 1 86 ? 34.279 15.641 -6.686 1.00 85.31 86 ASP A CA 1
ATOM 683 C C . ASP A 1 86 ? 32.830 15.577 -7.213 1.00 85.31 86 ASP A C 1
ATOM 685 O O . ASP A 1 86 ? 32.512 16.211 -8.220 1.00 85.31 86 ASP A O 1
ATOM 689 N N . ARG A 1 87 ? 31.942 14.828 -6.540 1.00 75.81 87 ARG A N 1
ATOM 690 C CA . ARG A 1 87 ? 30.543 14.570 -6.930 1.00 75.81 87 ARG A CA 1
ATOM 691 C C . ARG A 1 87 ? 30.405 13.897 -8.301 1.00 75.81 87 ARG A C 1
ATOM 693 O O . ARG A 1 87 ? 29.337 13.962 -8.912 1.00 75.81 87 ARG A O 1
ATOM 700 N N . ARG A 1 88 ? 31.462 13.247 -8.800 1.00 80.19 88 ARG A N 1
ATOM 701 C CA . ARG A 1 88 ? 31.431 12.499 -10.064 1.00 80.19 88 ARG A CA 1
ATOM 702 C C . ARG A 1 88 ? 31.274 11.013 -9.803 1.00 80.19 88 ARG A C 1
ATOM 704 O O . ARG A 1 88 ? 31.856 10.475 -8.869 1.00 80.19 88 ARG A O 1
ATOM 711 N N . ASN A 1 89 ? 30.507 10.356 -10.667 1.00 79.88 89 ASN A N 1
ATOM 712 C CA . ASN A 1 89 ? 30.316 8.913 -10.646 1.00 79.88 89 ASN A CA 1
ATOM 713 C C . ASN A 1 89 ? 31.538 8.217 -11.272 1.00 79.88 89 ASN A C 1
ATOM 715 O O . ASN A 1 89 ? 31.747 8.322 -12.481 1.00 79.88 89 ASN A O 1
ATOM 719 N N . HIS A 1 90 ? 32.315 7.495 -10.462 1.00 82.44 90 HIS A N 1
ATOM 720 C CA . HIS A 1 90 ? 33.524 6.772 -10.890 1.00 82.44 90 HIS A CA 1
ATOM 721 C C . HIS A 1 90 ? 33.256 5.304 -11.263 1.00 82.44 90 HIS A C 1
ATOM 723 O O . HIS A 1 90 ? 34.188 4.532 -11.494 1.00 82.44 90 HIS A O 1
ATOM 729 N N . ARG A 1 91 ? 31.988 4.875 -11.350 1.00 77.50 91 ARG A N 1
ATOM 730 C CA . ARG A 1 91 ? 31.650 3.507 -11.763 1.00 77.50 91 ARG A CA 1
ATOM 731 C C . ARG A 1 91 ? 32.061 3.284 -13.213 1.00 77.50 91 ARG A C 1
ATOM 733 O O . ARG A 1 91 ? 31.753 4.092 -14.089 1.00 77.50 91 ARG A O 1
ATOM 740 N N . LYS A 1 92 ? 32.654 2.119 -13.499 1.00 82.88 92 LYS A N 1
ATOM 741 C CA . LYS A 1 92 ? 32.900 1.679 -14.879 1.00 82.88 92 LYS A CA 1
ATOM 742 C C . LYS A 1 92 ? 31.598 1.804 -15.690 1.00 82.88 92 LYS A C 1
ATOM 744 O O . LYS A 1 92 ? 30.592 1.202 -15.287 1.00 82.88 92 LYS A O 1
ATOM 749 N N . PRO A 1 93 ? 31.586 2.547 -16.814 1.00 81.31 93 PRO A N 1
ATOM 750 C CA . PRO A 1 93 ? 30.386 2.743 -17.613 1.00 81.31 93 PRO A CA 1
ATOM 751 C C . PRO A 1 93 ? 29.967 1.399 -18.204 1.00 81.31 93 PRO A C 1
ATOM 753 O O . PRO A 1 93 ? 30.524 0.901 -19.180 1.00 81.31 93 PRO A O 1
ATOM 756 N N . THR A 1 94 ? 28.994 0.774 -17.557 1.00 83.38 94 THR A N 1
ATOM 757 C CA . THR A 1 94 ? 28.395 -0.489 -17.966 1.00 83.38 94 THR A CA 1
ATOM 758 C C . THR A 1 94 ? 27.061 -0.171 -18.615 1.00 83.38 94 THR A C 1
ATOM 760 O O . THR A 1 94 ? 26.236 0.561 -18.063 1.00 83.38 94 THR A O 1
ATOM 763 N N . ARG A 1 95 ? 26.854 -0.673 -19.836 1.00 81.44 95 ARG A N 1
ATOM 764 C CA . ARG A 1 95 ? 25.566 -0.516 -20.514 1.00 81.44 95 ARG A CA 1
ATOM 765 C C . ARG A 1 95 ? 24.510 -1.290 -19.728 1.00 81.44 95 ARG A C 1
ATOM 767 O O . ARG A 1 95 ? 24.768 -2.411 -19.299 1.00 81.44 95 ARG A O 1
ATOM 774 N N . ARG A 1 96 ? 23.316 -0.711 -19.574 1.00 86.00 96 ARG A N 1
ATOM 775 C CA . ARG A 1 96 ? 22.162 -1.421 -19.009 1.00 86.00 96 ARG A CA 1
ATOM 776 C C . ARG A 1 96 ? 21.875 -2.662 -19.856 1.00 86.00 96 ARG A C 1
ATOM 778 O O . ARG A 1 96 ? 21.859 -2.571 -21.087 1.00 86.00 96 ARG A O 1
ATOM 785 N N . ASN A 1 97 ? 21.587 -3.786 -19.206 1.00 85.88 97 ASN A N 1
ATOM 786 C CA . ASN A 1 97 ? 21.022 -4.940 -19.895 1.00 85.88 97 ASN A CA 1
ATOM 787 C C . ASN A 1 97 ? 19.693 -4.529 -20.549 1.00 85.88 97 ASN A C 1
ATOM 789 O O . ASN A 1 97 ? 18.885 -3.806 -19.956 1.00 85.88 97 ASN A O 1
ATOM 793 N N . ARG A 1 98 ? 19.492 -4.938 -21.802 1.00 86.62 98 ARG A N 1
ATOM 794 C CA . ARG A 1 98 ? 18.231 -4.695 -22.508 1.00 86.62 98 ARG A CA 1
ATOM 795 C C . ARG A 1 98 ? 17.114 -5.494 -21.846 1.00 86.62 98 ARG A C 1
ATOM 797 O O . ARG A 1 98 ? 17.349 -6.604 -21.372 1.00 86.62 98 ARG A O 1
ATOM 804 N N . THR A 1 99 ? 15.910 -4.935 -21.823 1.00 89.12 99 THR A N 1
ATOM 805 C CA . THR A 1 99 ? 14.726 -5.681 -21.373 1.00 89.12 99 THR A CA 1
ATOM 806 C C . THR A 1 99 ? 14.354 -6.752 -22.406 1.00 89.12 99 THR A C 1
ATOM 808 O O . THR A 1 99 ? 14.763 -6.670 -23.566 1.00 89.12 99 THR A O 1
ATOM 811 N N . GLY A 1 100 ? 13.557 -7.756 -22.021 1.00 88.56 100 GLY A N 1
ATOM 812 C CA . GLY A 1 100 ? 13.088 -8.785 -22.964 1.00 88.56 100 GLY A CA 1
ATOM 813 C C . GLY A 1 100 ? 12.356 -8.196 -24.178 1.00 88.56 100 GLY A C 1
ATOM 814 O O . GLY A 1 100 ? 12.577 -8.628 -25.306 1.00 88.56 100 GLY A O 1
ATOM 815 N N . TYR A 1 101 ? 11.573 -7.134 -23.962 1.00 83.81 101 TYR A N 1
ATOM 816 C CA . TYR A 1 101 ? 10.911 -6.376 -25.026 1.00 83.81 101 TYR A CA 1
ATOM 817 C C . TYR A 1 101 ? 11.912 -5.730 -26.000 1.00 83.81 101 TYR A C 1
ATOM 819 O O . TYR A 1 101 ? 11.794 -5.873 -27.216 1.00 83.81 101 TYR A O 1
ATOM 827 N N . GLU A 1 102 ? 12.941 -5.061 -25.472 1.00 79.06 102 GLU A N 1
ATOM 828 C CA . GLU A 1 102 ? 13.984 -4.415 -26.280 1.00 79.06 102 GLU A CA 1
ATOM 829 C C . GLU A 1 102 ? 14.820 -5.427 -27.073 1.00 79.06 102 GLU A C 1
ATOM 831 O O . GLU A 1 102 ? 15.215 -5.151 -28.207 1.00 79.06 102 GLU A O 1
ATOM 836 N N . LEU A 1 103 ? 15.083 -6.605 -26.498 1.00 87.69 103 LEU A N 1
ATOM 837 C CA . LEU A 1 103 ? 15.733 -7.711 -27.203 1.00 87.69 103 LEU A CA 1
ATOM 838 C C . LEU A 1 103 ? 14.864 -8.223 -28.357 1.00 87.69 103 LEU A C 1
ATOM 840 O O . LEU A 1 103 ? 15.383 -8.400 -29.458 1.00 87.69 103 LEU A O 1
ATOM 844 N N . GLY A 1 104 ? 13.555 -8.379 -28.136 1.00 81.94 104 GLY A N 1
ATOM 845 C CA . GLY A 1 104 ? 12.601 -8.771 -29.175 1.00 81.94 104 GLY A CA 1
ATOM 846 C C . GLY A 1 104 ? 12.553 -7.784 -30.344 1.00 81.94 104 GLY A C 1
ATOM 847 O O . GLY A 1 104 ? 12.606 -8.196 -31.498 1.00 81.94 104 GLY A O 1
ATOM 848 N N . PHE A 1 105 ? 12.551 -6.476 -30.072 1.00 81.06 105 PHE A N 1
ATOM 849 C CA . PHE A 1 105 ? 12.595 -5.448 -31.121 1.00 81.06 105 PHE A CA 1
ATOM 850 C C . PHE A 1 105 ? 13.884 -5.507 -31.960 1.00 81.06 105 PHE A C 1
ATOM 852 O O . PHE A 1 105 ? 13.857 -5.373 -33.186 1.00 81.06 105 PHE A O 1
ATOM 859 N N . VAL A 1 106 ? 15.030 -5.731 -31.311 1.00 79.75 106 VAL A N 1
ATOM 860 C CA . VAL A 1 106 ? 16.315 -5.894 -32.007 1.00 79.75 106 VAL A CA 1
ATOM 861 C C . VAL A 1 106 ? 16.327 -7.168 -32.852 1.00 79.75 106 VAL A C 1
ATOM 863 O O . VAL A 1 106 ? 16.811 -7.124 -33.982 1.00 79.75 106 VAL A O 1
ATOM 866 N N . ASP A 1 107 ? 15.767 -8.269 -32.347 1.00 80.00 107 ASP A N 1
ATOM 867 C CA . ASP A 1 107 ? 15.658 -9.533 -33.081 1.00 80.00 107 ASP A CA 1
ATOM 868 C C . ASP A 1 107 ? 14.737 -9.411 -34.306 1.00 80.00 107 ASP A C 1
ATOM 870 O O . ASP A 1 107 ? 15.093 -9.858 -35.395 1.00 80.00 107 ASP A O 1
ATOM 874 N N . ILE A 1 108 ? 13.605 -8.708 -34.185 1.00 79.44 108 ILE A N 1
ATOM 875 C CA . ILE A 1 108 ? 12.715 -8.403 -35.320 1.00 79.44 108 ILE A CA 1
ATOM 876 C C . ILE A 1 108 ? 13.476 -7.635 -36.409 1.00 79.44 108 ILE A C 1
ATOM 878 O O . ILE A 1 108 ? 13.475 -8.039 -37.573 1.00 79.44 108 ILE A O 1
ATOM 882 N N . ASN A 1 109 ? 14.194 -6.571 -36.039 1.00 79.06 109 ASN A N 1
ATOM 883 C CA . ASN A 1 109 ? 14.992 -5.795 -36.991 1.00 79.06 109 ASN A CA 1
ATOM 884 C C . ASN A 1 109 ? 16.136 -6.613 -37.611 1.00 79.06 109 ASN A C 1
ATOM 886 O O . ASN A 1 109 ? 16.453 -6.441 -38.790 1.00 79.06 109 ASN A O 1
ATOM 890 N N . ALA A 1 110 ? 16.759 -7.511 -36.844 1.00 80.12 110 ALA A N 1
ATOM 891 C CA . ALA A 1 110 ? 17.791 -8.410 -37.349 1.00 80.12 110 ALA A CA 1
ATOM 892 C C . ALA A 1 110 ? 17.220 -9.415 -38.363 1.00 80.12 110 ALA A C 1
ATOM 894 O O . ALA A 1 110 ? 17.805 -9.607 -39.430 1.00 80.12 110 ALA A O 1
ATOM 895 N N . LYS A 1 111 ? 16.050 -9.998 -38.077 1.00 79.8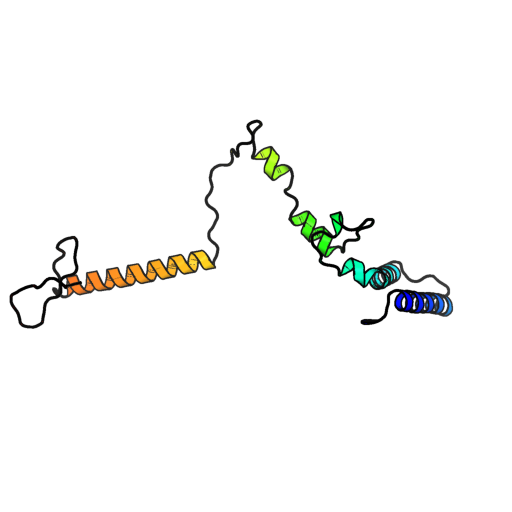8 111 LYS A N 1
ATOM 896 C CA . LYS A 1 111 ? 15.329 -10.907 -38.980 1.00 79.88 111 LYS A CA 1
ATOM 897 C C . LYS A 1 111 ? 14.938 -10.225 -40.289 1.00 79.88 111 LYS A C 1
ATOM 899 O O . LYS A 1 111 ? 15.204 -10.789 -41.347 1.00 79.88 111 LYS A O 1
ATOM 904 N N . LEU A 1 112 ? 14.399 -9.003 -40.233 1.00 69.12 112 LEU A N 1
ATOM 905 C CA . LEU A 1 112 ? 14.068 -8.212 -41.427 1.00 69.12 112 LEU A CA 1
ATOM 906 C C . LEU A 1 112 ? 15.307 -7.965 -42.304 1.00 69.12 112 LEU A C 1
ATOM 908 O O . LEU A 1 112 ? 15.293 -8.272 -43.494 1.00 69.12 112 LEU A O 1
ATOM 912 N N . ARG A 1 113 ? 16.423 -7.521 -41.707 1.00 75.56 113 ARG A N 1
ATOM 913 C CA . ARG A 1 113 ? 17.689 -7.303 -42.434 1.00 75.56 113 ARG A CA 1
ATOM 914 C C . ARG A 1 113 ? 18.254 -8.585 -43.042 1.00 75.56 113 ARG A C 1
ATOM 916 O O . ARG A 1 113 ? 18.791 -8.554 -44.147 1.00 75.56 113 ARG A O 1
ATOM 923 N N . ASN A 1 114 ? 18.169 -9.706 -42.329 1.00 81.50 114 ASN A N 1
ATOM 924 C CA . ASN A 1 114 ? 18.635 -10.998 -42.834 1.00 81.50 114 ASN A CA 1
ATOM 925 C C . ASN A 1 114 ? 17.787 -11.479 -44.014 1.00 81.50 114 ASN A C 1
ATOM 927 O O . ASN A 1 114 ? 18.331 -12.005 -44.983 1.00 81.50 114 ASN A O 1
ATOM 931 N N . LEU A 1 115 ? 16.476 -11.250 -43.957 1.00 76.31 115 LEU A N 1
ATOM 932 C CA . LEU A 1 115 ? 15.552 -11.570 -45.036 1.00 76.31 115 LEU A CA 1
ATOM 933 C C . LEU A 1 115 ? 15.839 -10.729 -46.290 1.00 76.31 115 LEU A C 1
ATOM 935 O O . LEU A 1 115 ? 15.904 -11.278 -47.390 1.00 76.31 115 LEU A O 1
ATOM 939 N N . ASP A 1 116 ? 16.117 -9.433 -46.141 1.00 73.00 116 ASP A N 1
ATOM 940 C CA . ASP A 1 116 ? 16.525 -8.581 -47.266 1.00 73.00 116 ASP A CA 1
ATOM 941 C C . ASP A 1 116 ? 17.880 -8.993 -47.857 1.00 73.00 116 ASP A C 1
ATOM 943 O O . ASP A 1 116 ? 18.013 -9.099 -49.078 1.00 73.00 116 ASP A O 1
ATOM 947 N N . LYS A 1 117 ? 18.868 -9.336 -47.018 1.00 76.31 117 LYS A N 1
ATOM 948 C CA . LYS A 1 117 ? 20.148 -9.903 -47.485 1.00 76.31 117 LYS A CA 1
ATOM 949 C C . LYS A 1 117 ? 19.952 -11.206 -48.258 1.00 76.31 117 LYS A C 1
ATOM 951 O O . LYS A 1 117 ? 20.598 -11.422 -49.280 1.00 76.31 117 LYS A O 1
ATOM 956 N N . GLN A 1 118 ? 19.050 -12.073 -47.798 1.00 76.31 118 GLN A N 1
ATOM 957 C CA . GLN A 1 118 ? 18.732 -13.323 -48.485 1.00 76.31 118 GLN A CA 1
ATOM 958 C C . GLN A 1 118 ? 18.078 -13.064 -49.848 1.00 76.31 118 GLN A C 1
ATOM 960 O O . GLN A 1 118 ? 18.426 -13.723 -50.829 1.00 76.31 118 GLN A O 1
ATOM 965 N N . ARG A 1 119 ? 17.171 -12.082 -49.940 1.00 77.19 119 ARG A N 1
ATOM 966 C CA . ARG A 1 119 ? 16.585 -11.640 -51.216 1.00 77.19 119 ARG A CA 1
ATOM 967 C C . ARG A 1 119 ? 17.662 -11.144 -52.178 1.00 77.19 119 ARG A C 1
ATOM 969 O O . ARG A 1 119 ? 17.695 -11.610 -53.314 1.00 77.19 119 ARG A O 1
ATOM 976 N N . GLN A 1 120 ? 18.569 -10.282 -51.714 1.00 70.94 120 GLN A N 1
ATOM 977 C CA . GLN A 1 120 ? 19.698 -9.785 -52.509 1.00 70.94 120 GLN A CA 1
ATOM 978 C C . GLN A 1 120 ? 20.593 -10.928 -53.007 1.00 70.94 120 GLN A C 1
ATOM 980 O O . GLN A 1 120 ? 20.899 -11.001 -54.195 1.00 70.94 120 GLN A O 1
ATOM 985 N N . TYR A 1 121 ? 20.954 -11.866 -52.128 1.00 72.44 121 TYR A N 1
ATOM 986 C CA . TYR A 1 121 ? 21.764 -13.029 -52.492 1.00 72.44 121 TYR A CA 1
ATOM 987 C C . TYR A 1 121 ? 21.070 -13.926 -53.527 1.00 72.44 121 TYR A C 1
ATOM 989 O O . TYR A 1 121 ? 21.686 -14.347 -54.506 1.00 72.44 121 TYR A O 1
ATOM 997 N N . ASN A 1 122 ? 19.773 -14.192 -53.357 1.00 74.25 122 ASN A N 1
ATOM 998 C CA . ASN A 1 122 ? 18.996 -14.985 -54.309 1.00 74.25 122 ASN A CA 1
ATOM 999 C C . ASN A 1 122 ? 18.872 -14.289 -55.670 1.00 74.25 122 ASN A C 1
ATOM 1001 O O . ASN A 1 122 ? 18.953 -14.952 -56.703 1.00 74.25 122 ASN A O 1
ATOM 1005 N N . ALA A 1 123 ? 18.695 -12.968 -55.675 1.00 71.25 123 ALA A N 1
ATOM 1006 C CA . ALA A 1 123 ? 18.619 -12.159 -56.885 1.00 71.25 123 ALA A CA 1
ATOM 1007 C C . ALA A 1 123 ? 19.962 -12.12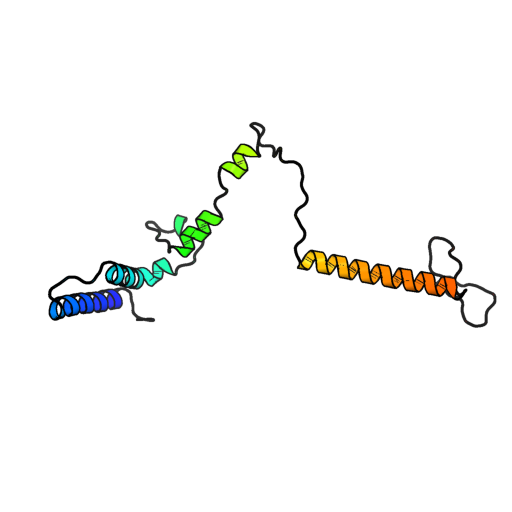3 -57.641 1.00 71.25 123 ALA A C 1
ATOM 1009 O O . ALA A 1 123 ? 19.981 -12.243 -58.869 1.00 71.25 123 ALA A O 1
ATOM 1010 N N . PHE A 1 124 ? 21.081 -12.054 -56.911 1.00 71.38 124 PHE A N 1
ATOM 1011 C CA . PHE A 1 124 ? 22.430 -12.236 -57.453 1.00 71.38 124 PHE A CA 1
ATOM 1012 C C . PHE A 1 124 ? 22.611 -13.641 -58.047 1.00 71.38 124 PHE A C 1
ATOM 1014 O O . PHE A 1 124 ? 22.982 -13.781 -59.210 1.00 71.38 124 PHE A O 1
ATOM 1021 N N . LYS A 1 125 ? 22.270 -14.694 -57.289 1.00 71.88 125 LYS A N 1
ATOM 1022 C CA . LYS A 1 125 ? 22.398 -16.098 -57.720 1.00 71.88 125 LYS A CA 1
ATOM 1023 C C . LYS A 1 125 ? 21.578 -16.412 -58.975 1.00 71.88 125 LYS A C 1
ATOM 1025 O O . LYS A 1 125 ? 22.013 -17.199 -59.808 1.00 71.88 125 LYS A O 1
ATOM 1030 N N . ARG A 1 126 ? 20.393 -15.812 -59.112 1.00 69.50 126 ARG A N 1
ATOM 1031 C CA . ARG A 1 126 ? 19.515 -15.959 -60.286 1.00 69.50 126 ARG A CA 1
ATOM 1032 C C . ARG A 1 126 ? 19.957 -15.111 -61.487 1.00 69.50 126 ARG A C 1
ATOM 1034 O O . ARG A 1 126 ? 19.285 -15.141 -62.510 1.00 69.50 126 ARG A O 1
ATOM 1041 N N . GLY A 1 127 ? 21.058 -14.360 -61.378 1.00 61.44 127 GLY A N 1
ATOM 1042 C CA . GLY A 1 127 ? 21.612 -13.548 -62.466 1.00 61.44 127 GLY A CA 1
ATOM 1043 C C . GLY A 1 127 ? 20.806 -12.288 -62.791 1.00 61.44 127 GLY A C 1
ATOM 1044 O O . GLY A 1 127 ? 21.049 -11.658 -63.813 1.00 61.44 127 GLY A O 1
ATOM 1045 N N . THR A 1 128 ? 19.851 -11.914 -61.935 1.00 56.38 128 THR A N 1
ATOM 1046 C CA . THR A 1 128 ? 18.916 -10.803 -62.185 1.00 56.38 128 THR A CA 1
ATOM 1047 C C . THR A 1 128 ? 19.461 -9.415 -61.819 1.00 56.38 128 THR A C 1
ATOM 1049 O O . THR A 1 128 ? 18.839 -8.423 -62.177 1.00 56.38 128 THR A O 1
ATOM 1052 N N . TYR A 1 129 ? 20.618 -9.317 -61.146 1.00 51.88 129 TYR A N 1
ATOM 1053 C CA . TYR A 1 129 ? 21.232 -8.042 -60.735 1.00 51.88 129 TYR A CA 1
ATOM 1054 C C . TYR A 1 129 ? 22.765 -8.082 -60.823 1.00 51.88 129 TYR A C 1
ATOM 1056 O O . TYR A 1 129 ? 23.383 -9.068 -60.418 1.00 51.88 129 TYR A O 1
ATOM 1064 N N . ARG A 1 130 ? 23.379 -6.978 -61.277 1.00 46.22 130 ARG A N 1
ATOM 1065 C CA . ARG A 1 130 ? 24.795 -6.644 -61.033 1.00 46.22 130 ARG A CA 1
ATOM 1066 C C . ARG A 1 130 ? 24.874 -5.556 -59.962 1.00 46.22 130 ARG A C 1
ATOM 1068 O O . ARG A 1 130 ? 24.052 -4.646 -59.938 1.00 46.22 130 ARG A O 1
ATOM 1075 N N . TYR A 1 131 ? 25.818 -5.718 -59.039 1.00 42.34 131 TYR A N 1
ATOM 1076 C CA . TYR A 1 131 ? 25.982 -4.874 -57.860 1.00 42.34 131 TYR A CA 1
ATOM 1077 C C . TYR A 1 131 ? 26.861 -3.667 -58.211 1.00 42.34 131 TYR A C 1
ATOM 1079 O O . TYR A 1 131 ? 28.076 -3.714 -58.034 1.00 42.34 131 TYR A O 1
ATOM 1087 N N . ASP A 1 132 ? 26.248 -2.596 -58.712 1.00 41.28 132 ASP A N 1
ATOM 1088 C CA . ASP A 1 132 ? 26.926 -1.323 -58.967 1.00 41.28 132 ASP A CA 1
ATOM 1089 C C . ASP A 1 132 ? 26.604 -0.404 -57.785 1.00 41.28 132 ASP A C 1
ATOM 1091 O O . ASP A 1 132 ? 25.512 0.152 -57.698 1.00 41.28 132 ASP A O 1
ATOM 1095 N N . GLY A 1 133 ? 27.513 -0.360 -56.807 1.00 41.72 133 GLY A N 1
ATOM 1096 C CA . GLY A 1 133 ? 27.286 0.214 -55.480 1.00 41.72 133 GLY A CA 1
ATOM 1097 C C . GLY A 1 133 ? 26.505 1.532 -55.474 1.00 41.72 133 GLY A C 1
ATOM 1098 O O . GLY A 1 133 ? 27.003 2.553 -55.937 1.00 41.72 133 GLY A O 1
ATOM 1099 N N . GLY A 1 134 ? 25.305 1.502 -54.891 1.00 42.25 134 GLY A N 1
ATOM 1100 C CA . GLY A 1 134 ? 24.546 2.702 -54.537 1.00 42.25 134 GLY A CA 1
ATOM 1101 C C . GLY A 1 134 ? 23.039 2.555 -54.692 1.00 42.25 134 GLY A C 1
ATOM 1102 O O . GLY A 1 134 ? 22.336 2.712 -53.702 1.00 42.25 134 GLY A O 1
ATOM 1103 N N . ASP A 1 135 ? 22.552 2.173 -55.877 1.00 39.06 135 ASP A N 1
ATOM 1104 C CA . ASP A 1 135 ? 21.125 2.296 -56.217 1.00 39.06 135 ASP A CA 1
ATOM 1105 C C . ASP A 1 135 ? 20.543 1.049 -56.909 1.00 39.06 135 ASP A C 1
ATOM 1107 O O . ASP A 1 135 ? 21.134 0.470 -57.824 1.00 39.06 135 ASP A O 1
ATOM 1111 N N . LEU A 1 136 ? 19.341 0.637 -56.485 1.00 43.16 136 LEU A N 1
ATOM 1112 C CA . LEU A 1 136 ? 18.596 -0.501 -57.042 1.00 43.16 136 LEU A CA 1
ATOM 1113 C C . LEU A 1 136 ? 18.076 -0.181 -58.457 1.00 43.16 136 LEU A C 1
ATOM 1115 O O . LEU A 1 136 ? 17.170 0.634 -58.620 1.00 43.16 136 LEU A O 1
ATOM 1119 N N . ARG A 1 137 ? 18.592 -0.871 -59.484 1.00 42.88 137 ARG A N 1
ATOM 1120 C CA . ARG A 1 137 ? 18.069 -0.834 -60.866 1.00 42.88 137 ARG A CA 1
ATOM 1121 C C . ARG A 1 137 ? 17.399 -2.163 -61.224 1.00 42.88 137 ARG A C 1
ATOM 1123 O O . ARG A 1 137 ? 17.997 -3.210 -61.003 1.00 42.88 137 ARG A O 1
ATOM 1130 N N . TYR A 1 138 ? 16.188 -2.134 -61.788 1.00 43.88 138 TYR A N 1
ATOM 1131 C CA . TYR A 1 138 ? 15.466 -3.331 -62.254 1.00 43.88 138 TYR A CA 1
ATOM 1132 C C . TYR A 1 138 ? 15.685 -3.569 -63.760 1.00 43.88 138 TYR A C 1
ATOM 1134 O O . TYR A 1 138 ? 15.773 -2.621 -64.540 1.00 43.88 138 TYR A O 1
ATOM 1142 N N . LEU A 1 139 ? 15.756 -4.843 -64.160 1.00 42.47 139 LEU A N 1
ATOM 1143 C CA . LEU A 1 139 ? 15.718 -5.295 -65.555 1.00 42.47 139 LEU A CA 1
ATOM 1144 C C . LEU A 1 139 ? 14.250 -5.479 -65.960 1.00 42.47 139 LEU A C 1
ATOM 1146 O O . LEU A 1 139 ? 13.561 -6.322 -65.386 1.00 42.47 139 LEU A O 1
ATOM 1150 N N . ASP A 1 140 ? 13.775 -4.692 -66.922 1.00 40.06 140 ASP A N 1
ATOM 1151 C CA . ASP A 1 140 ? 12.456 -4.899 -67.522 1.00 40.06 140 ASP A CA 1
ATOM 1152 C C . ASP A 1 140 ? 12.531 -6.099 -68.482 1.00 40.06 140 ASP A C 1
ATOM 1154 O O . ASP A 1 140 ? 13.477 -6.221 -69.273 1.00 40.06 140 ASP A O 1
ATOM 1158 N N . TYR A 1 141 ? 11.585 -7.032 -68.378 1.00 39.53 141 TYR A N 1
ATOM 1159 C CA . TYR A 1 141 ? 11.610 -8.272 -69.157 1.00 39.53 141 TYR A CA 1
ATOM 1160 C C . TYR A 1 141 ? 11.433 -7.951 -70.650 1.00 39.53 141 TYR A C 1
ATOM 1162 O O . TYR A 1 141 ? 10.332 -7.667 -71.109 1.00 39.53 141 TYR A O 1
ATOM 1170 N N . GLY A 1 142 ? 12.529 -8.026 -71.416 1.00 46.00 142 GLY A N 1
ATOM 1171 C CA . GLY A 1 142 ? 12.525 -7.925 -72.883 1.00 46.00 142 GLY A CA 1
ATOM 1172 C C . GLY A 1 142 ? 13.317 -6.764 -73.502 1.00 46.00 142 GLY A C 1
ATOM 1173 O O . GLY A 1 142 ? 13.358 -6.668 -74.726 1.00 46.00 142 GLY A O 1
ATOM 1174 N N . GLY A 1 143 ? 13.988 -5.910 -72.719 1.00 40.38 143 GLY A N 1
ATOM 1175 C CA . GLY A 1 143 ? 14.764 -4.770 -73.239 1.00 40.38 143 GLY A CA 1
ATOM 1176 C C . GLY A 1 143 ? 16.264 -4.835 -72.924 1.00 40.38 143 GLY A C 1
ATOM 1177 O O . GLY A 1 143 ? 16.655 -5.052 -71.783 1.00 40.38 143 GLY A O 1
ATOM 1178 N N . LYS A 1 144 ? 17.135 -4.592 -73.917 1.00 40.78 144 LYS A N 1
ATOM 1179 C CA . LYS A 1 144 ? 18.606 -4.494 -73.751 1.00 40.78 144 LYS A CA 1
ATOM 1180 C C . LYS A 1 144 ? 19.077 -3.134 -73.189 1.00 40.78 144 LYS A C 1
ATOM 1182 O O . LYS A 1 144 ? 20.185 -2.706 -73.505 1.00 40.78 144 LYS A O 1
ATOM 1187 N N . THR A 1 145 ? 18.267 -2.421 -72.402 1.00 40.94 145 THR A N 1
ATOM 1188 C CA . THR A 1 145 ? 18.645 -1.116 -71.824 1.00 40.94 145 THR A CA 1
ATOM 1189 C C . THR A 1 145 ? 18.064 -0.908 -70.423 1.00 40.94 145 THR A C 1
ATOM 1191 O O . THR A 1 145 ? 16.912 -1.232 -70.154 1.00 40.94 145 THR A O 1
ATOM 1194 N N . TYR A 1 146 ? 18.885 -0.359 -69.522 1.00 47.19 146 TYR A N 1
ATOM 1195 C CA . TYR A 1 146 ? 18.539 -0.086 -68.123 1.00 47.19 146 TYR A CA 1
ATOM 1196 C C . TYR A 1 146 ? 17.951 1.325 -67.979 1.00 47.19 146 TYR A C 1
ATOM 1198 O O . TYR A 1 146 ? 18.483 2.271 -68.562 1.00 47.19 146 TYR A O 1
ATOM 1206 N N . LYS A 1 147 ? 16.897 1.489 -67.171 1.00 46.44 147 LYS A N 1
ATOM 1207 C CA . LYS A 1 147 ? 16.368 2.802 -66.761 1.00 46.44 147 LYS A CA 1
ATOM 1208 C C . LYS A 1 147 ? 16.547 2.996 -65.254 1.00 46.44 147 LYS A C 1
ATOM 1210 O O . LYS A 1 147 ? 16.459 2.038 -64.488 1.00 46.44 147 LYS A O 1
ATOM 1215 N N . ASN A 1 148 ? 16.804 4.235 -64.840 1.00 40.72 148 ASN A N 1
ATOM 1216 C CA . ASN A 1 148 ? 16.824 4.613 -63.427 1.00 40.72 148 ASN A CA 1
ATOM 1217 C C . ASN A 1 148 ? 15.386 4.625 -62.889 1.00 40.72 148 ASN A C 1
ATOM 1219 O O . ASN A 1 148 ? 14.484 5.103 -63.579 1.00 40.72 148 ASN A O 1
ATOM 1223 N N . ALA A 1 149 ? 15.172 4.114 -61.674 1.00 43.47 149 ALA A N 1
ATOM 1224 C CA . ALA A 1 149 ? 13.896 4.271 -60.986 1.00 43.47 149 ALA A CA 1
ATOM 1225 C C . ALA A 1 149 ? 13.718 5.761 -60.650 1.00 43.47 149 ALA A C 1
ATOM 1227 O O . ALA A 1 149 ? 14.511 6.323 -59.897 1.00 43.47 149 ALA A O 1
ATOM 1228 N N . ALA A 1 150 ? 12.746 6.415 -61.286 1.00 36.62 150 ALA A N 1
ATOM 1229 C CA . ALA A 1 150 ? 12.382 7.787 -60.957 1.00 36.62 150 ALA A CA 1
ATOM 1230 C C . ALA A 1 150 ? 11.716 7.832 -59.570 1.00 36.62 150 ALA A C 1
ATOM 1232 O O . ALA A 1 150 ? 11.042 6.874 -59.186 1.00 36.62 150 ALA A O 1
ATOM 1233 N N . ILE A 1 151 ? 11.965 8.936 -58.858 1.00 34.44 151 ILE A N 1
ATOM 1234 C CA . ILE A 1 151 ? 11.416 9.291 -57.537 1.00 34.44 151 ILE A CA 1
ATOM 1235 C C . ILE A 1 151 ? 9.887 9.291 -57.568 1.00 34.44 151 ILE A C 1
ATOM 1237 O O . ILE A 1 151 ? 9.333 9.846 -58.545 1.00 34.44 151 ILE A O 1
#